Protein AF-A0A379WY42-F1 (afdb_monomer)

Secondary structure (DSSP, 8-state):
-EEEE-TTPPPPGGGGGG-SEEEE--GGGHHHHHHHHHHHHHHHHHHHS-HHHHHHHHHHHHTPPP-SSSTTGGGHHHHTSHHHHHHHHHH-HHHHHT---HHHHHHH--

pLDDT: mean 89.97, std 8.6, range [46.25, 98.44]

Solvent-accessible surface area (backbone atoms only — not comparable to full-atom values): 6628 Å² total; per-residue (Å²): 85,76,44,80,35,59,87,92,57,75,80,61,75,88,49,57,90,68,44,76,49,76,43,69,77,43,82,92,45,47,72,58,53,49,52,53,51,50,52,50,50,54,52,49,56,60,66,71,40,54,73,67,60,42,52,51,53,56,52,52,70,68,64,72,86,68,90,59,60,48,86,40,48,45,41,58,53,32,56,75,37,76,72,31,31,53,52,40,66,73,70,35,56,66,58,35,47,66,57,68,35,72,71,54,52,58,63,76,76,108

Structure (mmCIF, N/CA/C/O backbone):
data_AF-A0A379WY42-F1
#
_entry.id   AF-A0A379WY42-F1
#
loop_
_atom_site.group_PDB
_atom_site.id
_atom_site.type_symbol
_atom_site.label_atom_id
_atom_site.label_alt_id
_atom_site.label_comp_id
_atom_site.label_asym_id
_atom_site.label_entity_id
_atom_site.label_seq_id
_atom_site.pdbx_PDB_ins_code
_atom_site.Cartn_x
_atom_site.Cartn_y
_atom_site.Cartn_z
_atom_site.occupancy
_atom_site.B_iso_or_equiv
_atom_site.auth_seq_id
_atom_site.auth_comp_id
_atom_site.auth_asym_id
_atom_site.auth_atom_id
_atom_site.pdbx_PDB_model_num
ATOM 1 N N . MET A 1 1 ? -11.598 -8.600 16.905 1.00 89.31 1 MET A N 1
ATOM 2 C CA . MET A 1 1 ? -13.066 -8.718 16.722 1.00 89.31 1 MET A CA 1
ATOM 3 C C . MET A 1 1 ? -13.740 -7.665 17.581 1.00 89.31 1 MET A C 1
ATOM 5 O O . MET A 1 1 ? -13.428 -7.601 18.761 1.00 89.31 1 MET A O 1
ATOM 9 N N . PHE A 1 2 ? -14.618 -6.844 17.015 1.00 93.31 2 PHE A N 1
ATOM 10 C CA . PHE A 1 2 ? -15.418 -5.888 17.785 1.00 93.31 2 PHE A CA 1
ATOM 11 C C . PHE A 1 2 ? -16.841 -6.415 17.933 1.00 93.31 2 PHE A C 1
ATOM 13 O O . PHE A 1 2 ? -17.342 -7.077 17.026 1.00 93.31 2 PHE A O 1
ATOM 20 N N . VAL A 1 3 ? -17.470 -6.144 19.073 1.00 92.88 3 VAL A 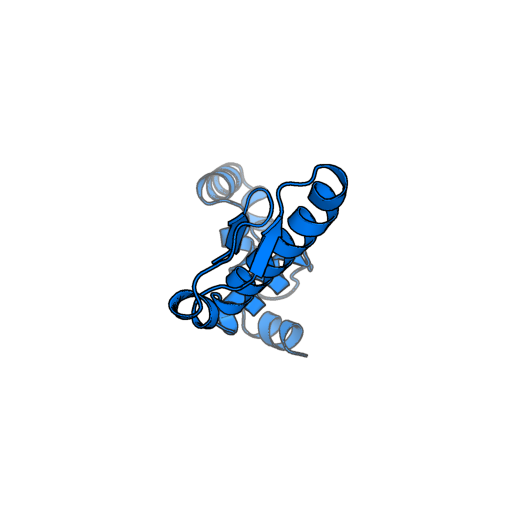N 1
ATOM 21 C CA . VAL A 1 3 ? -18.864 -6.521 19.336 1.00 92.88 3 VAL A CA 1
ATOM 22 C C . VAL A 1 3 ? -19.667 -5.256 19.572 1.00 92.88 3 VAL A C 1
ATOM 24 O O . VAL A 1 3 ? -19.265 -4.424 20.379 1.00 92.88 3 VAL A O 1
ATOM 27 N N . ALA A 1 4 ? -20.789 -5.117 18.872 1.00 91.25 4 ALA A N 1
ATOM 28 C CA . ALA A 1 4 ? -21.748 -4.056 19.136 1.00 91.25 4 ALA A CA 1
ATOM 29 C C . ALA A 1 4 ? -22.804 -4.547 20.133 1.00 91.25 4 ALA A C 1
ATOM 31 O O . ALA A 1 4 ? -23.300 -5.668 20.002 1.00 91.25 4 ALA A O 1
ATOM 32 N N . THR A 1 5 ? -23.146 -3.721 21.116 1.00 90.88 5 THR A N 1
ATOM 33 C CA . THR A 1 5 ? -24.200 -3.998 22.097 1.00 90.88 5 THR A CA 1
ATOM 34 C C . THR A 1 5 ? -25.270 -2.909 22.054 1.00 90.88 5 THR A C 1
ATOM 36 O O . THR A 1 5 ? -24.989 -1.744 21.766 1.00 90.88 5 THR A O 1
ATOM 39 N N . HIS A 1 6 ? -26.510 -3.299 22.344 1.00 86.19 6 HIS A N 1
ATOM 40 C CA . HIS A 1 6 ? -27.624 -2.388 22.605 1.00 86.19 6 HIS A CA 1
ATOM 41 C C . HIS A 1 6 ? -27.956 -2.427 24.104 1.00 86.19 6 HIS A C 1
ATOM 43 O O . HIS A 1 6 ? -27.845 -3.490 24.722 1.00 86.19 6 HIS A O 1
ATOM 49 N N . ASP A 1 7 ? -28.363 -1.286 24.670 1.00 78.12 7 ASP A N 1
ATOM 50 C CA . ASP A 1 7 ? -28.793 -1.136 26.071 1.00 78.12 7 ASP A CA 1
ATOM 51 C C . ASP A 1 7 ? -27.772 -1.686 27.099 1.00 78.12 7 ASP A C 1
ATOM 53 O O . ASP A 1 7 ? -26.564 -1.656 26.863 1.00 78.12 7 ASP A O 1
ATOM 57 N N . GLU A 1 8 ? -28.226 -2.217 28.243 1.00 73.19 8 GLU A N 1
ATOM 58 C CA . GLU A 1 8 ? -27.395 -2.899 29.259 1.00 73.19 8 GLU A CA 1
ATOM 59 C C . GLU A 1 8 ? -26.870 -4.285 28.807 1.00 73.19 8 GLU A C 1
ATOM 61 O O . GLU A 1 8 ? -26.586 -5.165 29.628 1.00 73.19 8 GLU A O 1
ATOM 66 N N . GLY A 1 9 ? -26.754 -4.513 27.495 1.00 77.69 9 GLY A N 1
ATOM 67 C CA . GLY A 1 9 ? -26.285 -5.763 26.912 1.00 77.69 9 GLY A CA 1
ATOM 68 C C . GLY A 1 9 ? -24.881 -6.124 27.398 1.00 77.69 9 GLY A C 1
ATOM 69 O O . GLY A 1 9 ? -23.906 -5.427 27.119 1.00 77.69 9 GLY A O 1
ATOM 70 N N . ARG A 1 10 ? -24.766 -7.244 28.119 1.00 83.88 10 ARG A N 1
ATOM 71 C CA . ARG A 1 10 ? -23.489 -7.749 28.639 1.00 83.88 10 ARG A CA 1
ATOM 72 C C . ARG A 1 10 ? -22.883 -8.760 27.678 1.00 83.88 10 ARG A C 1
ATOM 74 O O . ARG A 1 10 ? -23.547 -9.712 27.277 1.00 83.88 10 ARG A O 1
ATOM 81 N N . VAL A 1 11 ? -21.602 -8.588 27.365 1.00 89.38 11 VAL A N 1
ATOM 82 C CA . VAL A 1 11 ? -20.832 -9.605 26.643 1.00 89.38 11 VAL A CA 1
ATOM 83 C C . VAL A 1 11 ? -20.467 -10.729 27.621 1.00 89.38 11 VAL A C 1
ATOM 85 O O . VAL A 1 11 ? -19.873 -10.436 28.663 1.00 89.38 11 VAL A O 1
ATOM 88 N N . PRO A 1 12 ? -20.803 -11.997 27.323 1.00 91.06 12 PRO A N 1
ATOM 89 C CA . PRO A 1 12 ? -20.458 -13.107 28.203 1.00 91.06 12 PRO A CA 1
ATOM 90 C C . PRO A 1 12 ? -18.932 -13.242 28.412 1.00 91.06 12 PRO A C 1
ATOM 92 O O . PRO A 1 12 ? -18.169 -13.046 27.454 1.00 91.06 12 PRO A O 1
ATOM 95 N N . PRO A 1 13 ? -18.456 -13.558 29.638 1.00 91.62 13 PRO A N 1
ATOM 96 C CA . PRO A 1 13 ? -17.029 -13.572 29.975 1.00 91.62 13 PRO A CA 1
ATOM 97 C C . PRO A 1 13 ? -16.158 -14.457 29.075 1.00 91.62 13 PRO A C 1
ATOM 99 O O . PRO A 1 13 ? -14.994 -14.141 28.837 1.00 91.62 13 PRO A O 1
ATOM 102 N N . GLU A 1 14 ? -16.715 -15.541 28.541 1.00 93.50 14 GLU A N 1
ATOM 103 C CA . GLU A 1 14 ? -16.039 -16.484 27.652 1.00 93.50 14 GLU A CA 1
ATOM 104 C C . GLU A 1 14 ? -15.560 -15.858 26.332 1.00 93.50 14 GLU A C 1
ATOM 106 O O . GLU A 1 14 ? -14.613 -16.358 25.719 1.00 93.50 14 GLU A O 1
ATOM 111 N N . TYR A 1 15 ? -16.167 -14.747 25.900 1.00 90.50 15 TYR A N 1
ATOM 112 C CA . TYR A 1 15 ? -15.774 -14.039 24.680 1.00 90.50 15 TYR A CA 1
ATOM 113 C C . TYR A 1 15 ? -14.738 -12.942 24.930 1.00 90.50 15 TYR A C 1
ATOM 115 O O . TYR A 1 15 ? -14.043 -12.553 23.990 1.00 90.50 15 TYR A O 1
ATOM 123 N N . LEU A 1 16 ? -14.581 -12.470 26.174 1.00 90.31 16 LEU A N 1
ATOM 124 C CA . LEU A 1 16 ? -13.675 -11.365 26.513 1.00 90.31 16 LEU A CA 1
ATOM 125 C C . LEU A 1 16 ? -12.223 -11.581 26.041 1.00 90.31 16 LEU A C 1
ATOM 127 O O . LEU A 1 16 ? -11.644 -10.631 25.521 1.00 90.31 16 LEU A O 1
ATOM 131 N N . PRO A 1 17 ? -11.633 -12.795 26.102 1.00 93.94 17 PRO A N 1
ATOM 132 C CA . PRO A 1 17 ? -10.272 -13.021 25.606 1.00 93.94 17 PRO A CA 1
ATOM 133 C C . PRO A 1 17 ? -10.115 -12.911 24.080 1.00 93.94 17 PRO A C 1
ATOM 135 O O . PRO A 1 17 ? -8.994 -12.892 23.581 1.00 93.94 17 PRO A O 1
ATOM 138 N N . ARG A 1 18 ? -11.219 -12.913 23.320 1.00 92.06 18 ARG A N 1
ATOM 139 C CA . ARG A 1 18 ? -11.222 -12.976 21.845 1.00 92.06 18 ARG A CA 1
ATOM 140 C C . ARG A 1 18 ? -11.632 -11.663 21.184 1.00 92.06 18 ARG A C 1
ATOM 142 O O . ARG A 1 18 ? -11.497 -11.520 19.966 1.00 92.06 18 ARG A O 1
ATOM 149 N N . ILE A 1 19 ? -12.157 -10.720 21.958 1.00 93.62 19 ILE A N 1
ATOM 150 C CA . ILE A 1 19 ? -12.621 -9.434 21.448 1.00 93.62 19 ILE A CA 1
ATOM 151 C C . ILE A 1 19 ? -11.567 -8.355 21.674 1.00 93.62 19 ILE A C 1
ATOM 153 O O . ILE A 1 19 ? -10.835 -8.347 22.654 1.00 93.62 19 ILE A O 1
ATOM 157 N N . SER A 1 20 ? -11.501 -7.431 20.728 1.00 92.25 20 SER A N 1
ATOM 158 C CA . SER A 1 20 ? -10.599 -6.280 20.730 1.00 92.25 20 SER A CA 1
ATOM 159 C C . SER A 1 20 ? -11.272 -5.041 21.326 1.00 92.25 20 SER A C 1
ATOM 161 O O . SER A 1 20 ? -10.592 -4.089 21.689 1.00 92.25 20 SER A O 1
ATOM 163 N N . GLY A 1 21 ? -12.605 -5.044 21.418 1.00 92.06 21 GLY A N 1
ATOM 164 C CA . GLY A 1 21 ? -13.384 -3.956 21.993 1.00 92.06 21 GLY A CA 1
ATOM 165 C C . GLY A 1 21 ? -14.889 -4.196 21.889 1.00 92.06 21 GLY A C 1
ATOM 166 O O . GLY A 1 21 ? -15.346 -5.064 21.139 1.00 92.06 21 GLY A O 1
ATOM 167 N N . VAL A 1 22 ? -15.641 -3.401 22.647 1.00 92.38 22 VAL A N 1
ATOM 168 C CA . VAL A 1 22 ? -17.108 -3.383 22.660 1.00 92.38 22 VAL A CA 1
ATOM 169 C C . VAL A 1 22 ? -17.579 -1.978 22.299 1.00 92.38 22 VAL A C 1
ATOM 171 O O . VAL A 1 22 ? -17.063 -0.997 22.839 1.00 92.38 22 VAL A O 1
ATOM 174 N N . PHE A 1 23 ? -18.534 -1.883 21.379 1.00 92.62 23 PHE A N 1
ATOM 175 C CA . PHE A 1 23 ? -19.141 -0.632 20.940 1.00 92.62 23 PHE A CA 1
ATOM 176 C C . PHE A 1 23 ? -20.594 -0.588 21.395 1.00 92.62 23 PHE A C 1
ATOM 178 O O . PHE A 1 23 ? -21.382 -1.468 21.064 1.00 92.62 23 PHE A O 1
ATOM 185 N N . GLU A 1 24 ? -20.955 0.445 22.140 1.00 90.06 24 GLU A N 1
ATOM 186 C CA . GLU A 1 24 ? -22.342 0.678 22.530 1.00 90.06 24 GLU A CA 1
ATOM 187 C C . GLU A 1 24 ? -23.071 1.388 21.392 1.00 90.06 24 GLU A C 1
ATOM 189 O O . GLU A 1 24 ? -22.526 2.295 20.755 1.00 90.06 24 GLU A O 1
ATOM 194 N N . TYR A 1 25 ? -24.323 1.019 21.149 1.00 85.06 25 TYR A N 1
ATOM 195 C CA . TYR A 1 25 ? -25.153 1.724 20.184 1.00 85.06 25 TYR A CA 1
ATOM 196 C C . TYR A 1 25 ? -25.548 3.108 20.721 1.00 85.06 25 TYR A C 1
ATOM 198 O O . TYR A 1 25 ? -26.526 3.266 21.448 1.00 85.06 25 TYR A O 1
ATOM 206 N N . ASN A 1 26 ? -24.748 4.121 20.387 1.00 83.81 26 ASN A N 1
ATOM 207 C CA . ASN A 1 26 ? -24.961 5.504 20.795 1.00 83.81 26 ASN A CA 1
ATOM 208 C C . ASN A 1 26 ? -24.431 6.460 19.719 1.00 83.81 26 ASN A C 1
ATOM 210 O O . ASN A 1 26 ? -23.224 6.520 19.474 1.00 83.81 26 ASN A O 1
ATOM 214 N N . GLU A 1 27 ? -25.327 7.252 19.124 1.00 84.56 27 GLU A N 1
ATOM 215 C CA . GLU A 1 27 ? -24.992 8.190 18.044 1.00 84.56 27 GLU A CA 1
ATOM 216 C C . GLU A 1 27 ? -23.899 9.195 18.435 1.00 84.56 27 GLU A C 1
ATOM 218 O O . GLU A 1 27 ? -23.036 9.523 17.620 1.00 84.56 27 GLU A O 1
ATOM 223 N N . SER A 1 28 ? -23.854 9.626 19.701 1.00 88.88 28 SER A N 1
ATOM 224 C CA . SER A 1 28 ? -22.822 10.556 20.184 1.00 88.88 28 SER A CA 1
ATOM 225 C C . SER A 1 28 ? -21.411 9.951 20.178 1.00 88.88 28 SER A C 1
ATOM 227 O O . SER A 1 28 ? -20.417 10.680 20.153 1.00 88.88 28 SER A O 1
ATOM 229 N N . ARG A 1 29 ? -21.304 8.615 20.177 1.00 88.19 29 ARG A N 1
ATOM 230 C CA . ARG A 1 29 ? -20.035 7.875 20.232 1.00 88.19 29 ARG A CA 1
ATOM 231 C C . ARG A 1 29 ? -19.604 7.318 18.879 1.00 88.19 29 ARG A C 1
ATOM 233 O O . ARG A 1 29 ? -18.464 6.869 18.768 1.00 88.19 29 ARG A O 1
ATOM 240 N N . THR A 1 30 ? -20.439 7.403 17.842 1.00 90.62 30 THR A N 1
ATOM 241 C CA . THR A 1 30 ? -20.147 6.857 16.506 1.00 90.62 30 THR A CA 1
ATOM 242 C C . THR A 1 30 ? -18.804 7.343 15.957 1.00 90.62 30 THR A C 1
ATOM 244 O O . THR A 1 30 ? -17.988 6.535 15.522 1.00 90.62 30 THR A O 1
ATOM 247 N N . ALA A 1 31 ? -18.508 8.644 16.049 1.00 92.75 31 ALA A N 1
ATOM 248 C CA . ALA A 1 31 ? -17.230 9.185 15.574 1.00 92.75 31 ALA A CA 1
ATOM 249 C C . ALA A 1 31 ? -16.021 8.652 16.367 1.00 92.75 31 ALA A C 1
ATOM 251 O O . ALA A 1 31 ? -14.935 8.472 15.817 1.00 92.75 31 ALA A O 1
ATOM 252 N N . PHE A 1 32 ? -16.190 8.402 17.667 1.00 93.00 32 PHE A N 1
ATOM 253 C CA . PHE A 1 32 ? -15.141 7.837 18.512 1.00 93.00 32 PHE A CA 1
ATOM 254 C C . PHE A 1 32 ? -14.891 6.360 18.185 1.00 93.00 32 PHE A C 1
ATOM 256 O O . PHE A 1 32 ? -13.739 5.975 17.979 1.00 93.00 32 PHE A O 1
ATOM 263 N N . TYR A 1 33 ? -15.950 5.555 18.070 1.00 94.25 33 TYR A N 1
ATOM 264 C CA . TYR A 1 33 ? -15.836 4.142 17.702 1.00 94.25 33 TYR A CA 1
ATOM 265 C C . TYR A 1 33 ? -15.312 3.951 16.281 1.00 94.25 33 TYR A C 1
ATOM 267 O O . TYR A 1 33 ? -14.486 3.069 16.061 1.00 94.25 33 TYR A O 1
ATOM 275 N N . GLY A 1 34 ? -15.687 4.829 15.345 1.00 94.00 34 GLY A N 1
ATOM 276 C CA . GLY A 1 34 ? -15.109 4.855 14.002 1.00 94.00 34 GLY A CA 1
ATOM 277 C C . GLY A 1 34 ? -13.586 5.008 14.036 1.00 94.00 34 GLY A C 1
ATOM 278 O O . GLY A 1 34 ? -12.878 4.212 13.429 1.00 94.00 34 GLY A O 1
ATOM 279 N N . ARG A 1 35 ? -13.058 5.949 14.835 1.00 95.38 35 ARG A N 1
ATOM 280 C CA . ARG A 1 35 ? -11.600 6.101 15.011 1.00 95.38 35 ARG A CA 1
ATOM 281 C C . ARG A 1 35 ? -10.942 4.869 15.637 1.00 95.38 35 ARG A C 1
ATOM 283 O O . ARG A 1 35 ? -9.840 4.508 15.232 1.00 95.38 35 ARG A O 1
ATOM 290 N N . GLN A 1 36 ? -11.584 4.229 16.617 1.00 94.75 36 GLN A N 1
ATOM 291 C CA . GLN A 1 36 ? -11.055 3.000 17.225 1.00 94.75 36 GLN A CA 1
ATOM 292 C C . GLN A 1 36 ? -11.000 1.840 16.226 1.00 94.75 36 GLN A C 1
ATOM 294 O O . GLN A 1 36 ? -9.993 1.134 16.172 1.00 94.75 36 GLN A O 1
ATOM 299 N N . LEU A 1 37 ? -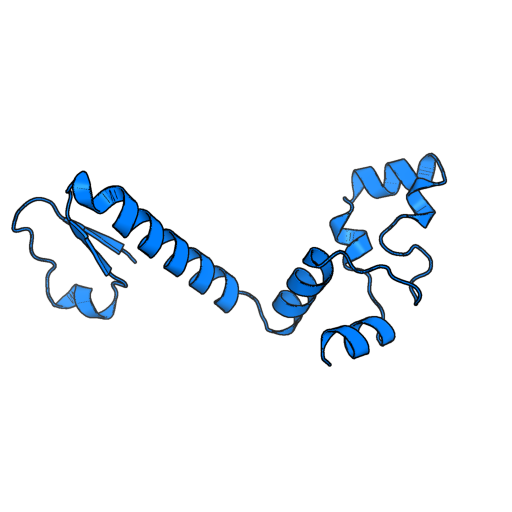12.059 1.663 15.433 1.00 94.81 37 LEU A N 1
ATOM 300 C CA . LEU A 1 37 ? -12.127 0.631 14.405 1.00 94.81 37 LEU A CA 1
ATOM 301 C C . LEU A 1 37 ? -11.055 0.854 13.336 1.00 94.81 37 LEU A C 1
ATOM 303 O O . LEU A 1 37 ? -10.312 -0.075 13.030 1.00 94.81 37 LEU A O 1
ATOM 307 N N . GLU A 1 38 ? -10.925 2.087 12.845 1.00 96.12 38 GLU A N 1
ATOM 308 C CA . GLU A 1 38 ? -9.923 2.459 11.842 1.00 96.12 38 GLU A CA 1
ATOM 309 C C . GLU A 1 38 ? -8.496 2.218 12.352 1.00 96.12 38 GLU A C 1
ATOM 311 O O . GLU A 1 38 ? -7.675 1.596 11.683 1.00 96.12 38 GLU A O 1
ATOM 316 N N . THR A 1 39 ? -8.214 2.622 13.595 1.00 95.31 39 THR A N 1
ATOM 317 C CA . THR A 1 39 ? -6.905 2.392 14.227 1.00 95.31 39 THR A CA 1
ATOM 318 C C . THR A 1 39 ? -6.590 0.899 14.324 1.00 95.31 39 THR A C 1
ATOM 320 O O . THR A 1 39 ? -5.473 0.475 14.030 1.00 95.31 39 THR A O 1
ATOM 323 N N . ALA A 1 40 ? -7.570 0.081 14.718 1.00 94.62 40 ALA A N 1
ATOM 324 C CA . ALA A 1 40 ? -7.386 -1.361 14.825 1.00 94.62 40 ALA A CA 1
ATOM 325 C C . ALA A 1 40 ? -7.219 -2.038 13.456 1.00 94.62 40 ALA A C 1
ATOM 327 O O . ALA A 1 40 ? -6.402 -2.952 13.339 1.00 94.62 40 ALA A O 1
ATOM 328 N N . ALA A 1 41 ? -7.944 -1.583 12.431 1.00 94.69 41 ALA A N 1
ATOM 329 C CA . ALA A 1 41 ? -7.793 -2.058 11.058 1.00 94.69 41 ALA A CA 1
ATOM 330 C C . ALA A 1 41 ? -6.396 -1.725 10.511 1.00 94.69 41 ALA A C 1
ATOM 332 O O . ALA A 1 41 ? -5.670 -2.627 10.097 1.00 94.69 41 ALA A O 1
ATOM 333 N N . SER A 1 42 ? -5.961 -0.468 10.638 1.00 92.19 42 SER A N 1
ATOM 334 C CA . SER A 1 42 ? -4.616 -0.028 10.247 1.00 92.19 42 SER A CA 1
ATOM 335 C C . SER A 1 42 ? -3.519 -0.813 10.976 1.00 92.19 42 SER A C 1
ATOM 337 O O . SER A 1 42 ? -2.510 -1.199 10.381 1.00 92.19 42 SER A O 1
ATOM 339 N N . HIS A 1 43 ? -3.693 -1.075 12.273 1.00 91.50 43 HIS A N 1
ATOM 340 C CA . HIS A 1 43 ? -2.746 -1.874 13.050 1.00 91.50 43 HIS A CA 1
ATOM 341 C C . HIS A 1 43 ? -2.697 -3.335 12.576 1.00 91.50 43 HIS A C 1
ATOM 343 O O . HIS A 1 43 ? -1.622 -3.914 12.444 1.00 91.50 43 HIS A O 1
ATOM 349 N N . TYR A 1 44 ? -3.849 -3.934 12.273 1.00 91.88 44 TYR A N 1
ATOM 350 C CA . TYR A 1 44 ? -3.907 -5.284 11.718 1.00 91.88 44 TYR A CA 1
ATOM 351 C C . TYR A 1 44 ? -3.195 -5.371 10.361 1.00 91.88 44 TYR A C 1
ATOM 353 O O . TYR A 1 44 ? -2.353 -6.246 10.163 1.00 91.88 44 TYR A O 1
ATOM 361 N N . GLU A 1 45 ? -3.467 -4.435 9.451 1.00 90.56 45 GLU A N 1
ATOM 362 C CA . GLU A 1 45 ? -2.823 -4.400 8.136 1.00 90.56 45 GLU A CA 1
ATOM 363 C C . GLU A 1 45 ? -1.303 -4.237 8.233 1.00 90.56 45 GLU A C 1
ATOM 365 O O . GLU A 1 45 ? -0.555 -4.922 7.533 1.00 90.56 45 GLU A O 1
ATOM 370 N N . THR A 1 46 ? -0.827 -3.359 9.118 1.00 85.25 46 THR A N 1
ATOM 371 C CA . THR A 1 46 ? 0.614 -3.123 9.311 1.00 85.25 46 THR A CA 1
ATOM 372 C C . THR A 1 46 ? 1.335 -4.304 9.959 1.00 85.25 46 THR A C 1
ATOM 374 O O . THR A 1 46 ? 2.515 -4.518 9.669 1.00 85.25 46 THR A O 1
ATOM 377 N N . GLN A 1 47 ? 0.651 -5.089 10.797 1.00 87.50 47 GLN A N 1
ATOM 378 C CA . GLN A 1 47 ? 1.192 -6.320 11.379 1.00 87.50 47 GLN A CA 1
ATOM 379 C C . GLN A 1 47 ? 1.162 -7.511 10.419 1.00 87.50 47 GLN A C 1
ATOM 381 O O . GLN A 1 47 ? 2.038 -8.371 10.495 1.00 87.50 47 GLN A O 1
ATOM 386 N N . LEU A 1 48 ? 0.179 -7.572 9.518 1.00 92.38 48 LEU A N 1
ATOM 387 C CA . LEU A 1 48 ? 0.064 -8.653 8.540 1.00 92.38 48 LEU A CA 1
ATOM 388 C C . LEU A 1 48 ? 1.212 -8.627 7.522 1.00 92.38 48 LEU A C 1
ATOM 390 O O . LEU A 1 48 ? 1.616 -9.670 7.009 1.00 92.38 48 LEU A O 1
ATOM 394 N N . ARG A 1 49 ? 1.746 -7.437 7.223 1.00 90.38 49 ARG A N 1
ATOM 395 C CA . ARG A 1 49 ? 2.837 -7.267 6.260 1.00 90.38 49 ARG A CA 1
ATOM 396 C C . ARG A 1 49 ? 4.163 -7.753 6.854 1.00 90.38 49 ARG A C 1
ATOM 398 O O . ARG A 1 49 ? 4.614 -7.200 7.861 1.00 90.38 49 ARG A O 1
ATOM 405 N N . PRO A 1 50 ? 4.852 -8.711 6.206 1.00 92.25 50 PRO A N 1
ATOM 406 C CA . PRO A 1 50 ? 6.212 -9.069 6.586 1.00 92.25 50 PRO A CA 1
ATOM 407 C C . PRO A 1 50 ? 7.144 -7.846 6.527 1.00 92.25 50 PRO A C 1
ATOM 409 O O . PRO A 1 50 ? 6.917 -6.961 5.693 1.00 92.25 50 PRO A O 1
ATOM 412 N N . PRO A 1 51 ? 8.221 -7.798 7.337 1.00 90.44 51 PRO A N 1
ATOM 413 C CA . PRO A 1 51 ? 9.074 -6.614 7.462 1.00 90.44 51 PRO A CA 1
ATOM 414 C C . PRO A 1 51 ? 9.557 -6.028 6.128 1.00 90.44 51 PRO A C 1
ATOM 416 O O . PRO A 1 51 ? 9.476 -4.819 5.929 1.00 90.44 51 PRO A O 1
ATOM 419 N N . PHE A 1 52 ? 9.991 -6.881 5.193 1.00 90.94 52 PHE A N 1
ATOM 420 C CA . PHE A 1 52 ? 10.454 -6.448 3.872 1.00 90.94 52 PHE A CA 1
ATOM 421 C C . PHE A 1 52 ? 9.338 -5.814 3.035 1.00 90.94 52 PHE A C 1
ATOM 423 O O . PHE A 1 52 ? 9.518 -4.741 2.470 1.00 90.94 52 PHE A O 1
ATOM 430 N N . PHE A 1 53 ? 8.165 -6.451 2.981 1.00 92.06 53 PHE A N 1
ATOM 431 C CA . PHE A 1 53 ? 7.051 -5.941 2.186 1.00 92.06 53 PHE A CA 1
ATOM 432 C C . PHE A 1 53 ? 6.504 -4.628 2.754 1.00 92.06 53 PHE A C 1
ATOM 434 O O . PHE A 1 53 ? 6.147 -3.734 1.993 1.00 92.06 53 PHE A O 1
ATOM 441 N N . ARG A 1 54 ? 6.493 -4.476 4.086 1.00 90.44 54 ARG A N 1
ATOM 442 C CA . ARG A 1 54 ? 6.156 -3.198 4.721 1.00 90.44 54 ARG A CA 1
ATOM 443 C C . ARG A 1 54 ? 7.114 -2.093 4.275 1.00 90.44 54 ARG A C 1
ATOM 445 O O . ARG A 1 54 ? 6.654 -1.093 3.740 1.00 90.44 54 ARG A O 1
ATOM 452 N N . ALA A 1 55 ? 8.422 -2.321 4.403 1.00 90.31 55 ALA A N 1
ATOM 453 C CA . ALA A 1 55 ? 9.438 -1.355 3.985 1.00 90.31 55 ALA A CA 1
ATOM 454 C C . ALA A 1 55 ? 9.348 -1.010 2.487 1.00 90.31 55 ALA A C 1
ATOM 456 O O . ALA A 1 55 ? 9.481 0.155 2.125 1.00 90.31 55 ALA A O 1
ATOM 457 N N . LEU A 1 56 ? 9.067 -1.997 1.625 1.00 92.12 56 LEU A N 1
ATOM 458 C CA . LEU A 1 56 ? 8.853 -1.773 0.193 1.00 92.12 56 LEU A CA 1
ATOM 459 C C . LEU A 1 56 ? 7.690 -0.812 -0.063 1.00 92.12 56 LEU A C 1
ATOM 461 O O . LEU A 1 56 ? 7.845 0.162 -0.795 1.00 92.12 56 LEU A O 1
ATOM 465 N N . VAL A 1 57 ? 6.524 -1.087 0.529 1.00 91.94 57 VAL A N 1
ATOM 466 C CA . VAL A 1 57 ? 5.332 -0.255 0.320 1.00 91.94 57 VAL A CA 1
ATOM 467 C C . VAL A 1 57 ? 5.545 1.147 0.881 1.00 91.94 57 VAL A C 1
ATOM 469 O O . VAL A 1 57 ? 5.212 2.123 0.211 1.00 91.94 57 VAL A O 1
ATOM 472 N N . ASP A 1 58 ? 6.141 1.256 2.068 1.00 90.62 58 ASP A N 1
ATOM 473 C CA . ASP A 1 58 ? 6.443 2.546 2.686 1.00 90.62 58 ASP A CA 1
ATOM 474 C C . ASP A 1 58 ? 7.398 3.366 1.806 1.00 90.62 58 ASP A C 1
ATOM 476 O O . ASP A 1 58 ? 7.152 4.548 1.575 1.00 90.62 58 ASP A O 1
ATOM 480 N N . TYR A 1 59 ? 8.441 2.741 1.248 1.00 91.19 59 TYR A N 1
ATOM 481 C CA . TYR A 1 59 ? 9.374 3.406 0.338 1.00 91.19 59 TYR A CA 1
ATOM 482 C C . TYR A 1 59 ? 8.697 3.863 -0.961 1.00 91.19 59 TYR A C 1
ATOM 484 O O . TYR A 1 59 ? 8.863 5.010 -1.380 1.00 91.19 59 TYR A O 1
ATOM 492 N N . VA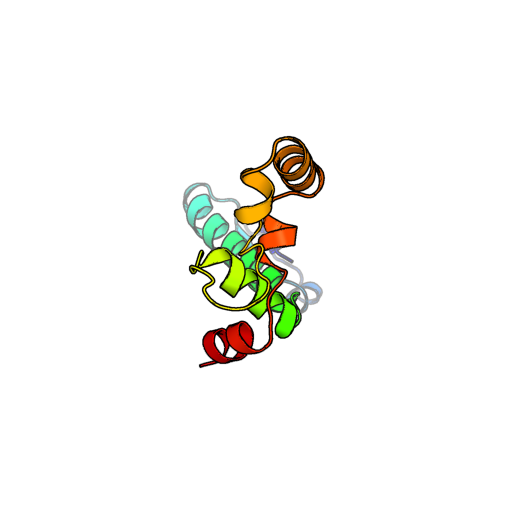L A 1 60 ? 7.893 2.998 -1.589 1.00 92.62 60 VAL A N 1
ATOM 493 C CA . VAL A 1 60 ? 7.157 3.338 -2.819 1.00 92.62 60 VAL A CA 1
ATOM 494 C C . VAL A 1 60 ? 6.211 4.523 -2.587 1.00 92.62 60 VAL A C 1
ATOM 496 O O . VAL A 1 60 ? 6.146 5.419 -3.433 1.00 92.62 60 VAL A O 1
ATOM 499 N N . ASN A 1 61 ? 5.535 4.565 -1.433 1.00 91.88 61 ASN A N 1
ATOM 500 C CA . ASN A 1 61 ? 4.602 5.630 -1.055 1.00 91.88 61 ASN A CA 1
ATOM 501 C C . ASN A 1 61 ? 5.280 6.979 -0.768 1.00 91.88 61 ASN A C 1
ATOM 503 O O . ASN A 1 61 ? 4.642 8.016 -0.934 1.00 91.88 61 ASN A O 1
ATOM 507 N N . GLN A 1 62 ? 6.555 6.994 -0.364 1.00 91.00 62 GLN A N 1
ATOM 508 C CA . GLN A 1 62 ? 7.303 8.242 -0.152 1.00 91.00 62 GLN A CA 1
ATOM 509 C C . GLN A 1 62 ? 7.556 9.010 -1.452 1.00 91.00 62 GLN A C 1
ATOM 511 O O . GLN A 1 62 ? 7.791 10.215 -1.418 1.00 91.00 62 GLN A O 1
ATOM 516 N N . GLY A 1 63 ? 7.502 8.340 -2.605 1.00 85.50 63 GLY A N 1
ATOM 517 C CA . GLY A 1 63 ? 7.587 9.030 -3.886 1.00 85.50 63 GLY A CA 1
ATOM 518 C C . GLY A 1 63 ? 8.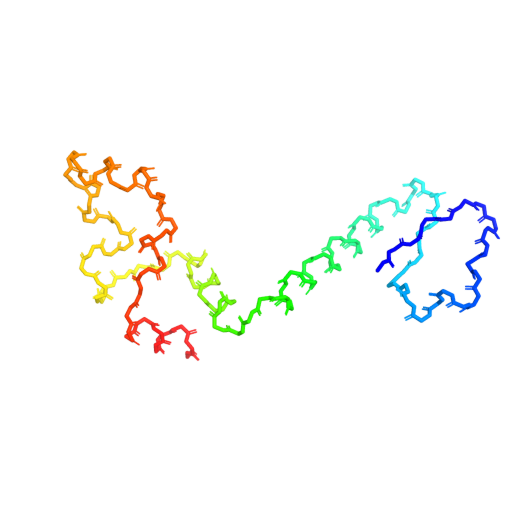994 9.496 -4.279 1.00 85.50 63 GLY A C 1
ATOM 519 O O . GLY A 1 63 ? 9.113 10.349 -5.153 1.00 85.50 63 GLY A O 1
ATOM 520 N N . ASN A 1 64 ? 10.044 8.961 -3.648 1.00 83.62 64 ASN A N 1
ATOM 521 C CA . ASN A 1 64 ? 11.427 9.401 -3.847 1.00 83.62 64 ASN A CA 1
ATOM 522 C C . ASN A 1 64 ? 11.883 9.293 -5.315 1.00 83.62 64 ASN A C 1
ATOM 524 O O . ASN A 1 64 ? 11.533 8.348 -6.024 1.00 83.62 64 ASN A O 1
ATOM 528 N N . SER A 1 65 ? 12.715 10.241 -5.754 1.00 79.81 65 SER A N 1
ATOM 529 C CA . SER A 1 65 ? 13.358 10.189 -7.071 1.00 79.81 65 SER A CA 1
ATOM 530 C C . SER A 1 65 ? 14.477 9.147 -7.091 1.00 79.81 65 SER A C 1
ATOM 532 O O . SER A 1 65 ? 15.398 9.210 -6.275 1.00 79.81 65 SER A O 1
ATOM 534 N N . ALA A 1 66 ? 14.434 8.231 -8.059 1.00 82.06 66 ALA A N 1
ATOM 535 C CA . ALA A 1 66 ? 15.485 7.241 -8.279 1.00 82.06 66 ALA A CA 1
ATOM 536 C C . ALA A 1 66 ? 16.559 7.793 -9.232 1.00 82.06 66 ALA A C 1
ATOM 538 O O . ALA A 1 66 ? 16.269 8.129 -10.380 1.00 82.06 66 ALA A O 1
ATOM 539 N N . PHE A 1 67 ? 17.803 7.872 -8.757 1.00 85.75 67 PHE A N 1
ATOM 540 C CA . PHE A 1 67 ? 18.991 8.208 -9.565 1.00 85.75 67 PHE A CA 1
ATOM 541 C C . PHE A 1 67 ? 20.000 7.052 -9.627 1.00 85.75 67 PHE A C 1
ATOM 543 O O . PHE A 1 67 ? 21.139 7.218 -10.061 1.00 85.75 67 PHE A O 1
ATOM 550 N N . ASP A 1 68 ? 19.579 5.879 -9.179 1.00 86.56 68 ASP A N 1
ATOM 551 C CA . ASP A 1 68 ? 20.288 4.615 -9.226 1.00 86.56 68 ASP A CA 1
ATOM 552 C C . ASP A 1 68 ? 19.677 3.682 -10.287 1.00 86.56 68 ASP A C 1
ATOM 554 O O . ASP A 1 68 ? 18.869 4.084 -11.129 1.00 86.56 68 ASP A O 1
ATOM 558 N N . CYS A 1 69 ? 20.122 2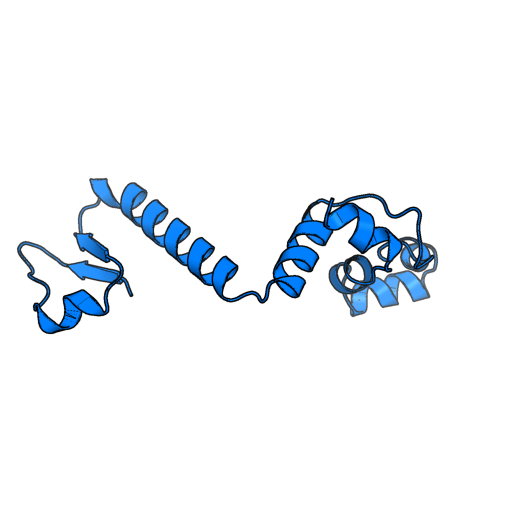.426 -10.291 1.00 89.00 69 CYS A N 1
ATOM 559 C CA . CYS A 1 69 ? 19.469 1.372 -11.057 1.00 89.00 69 CYS A CA 1
ATOM 560 C C . CYS A 1 69 ? 18.146 0.965 -10.381 1.00 89.00 69 CYS A C 1
ATOM 562 O O . CYS A 1 69 ? 18.063 1.012 -9.154 1.00 89.00 69 CYS A O 1
ATOM 564 N N . PRO A 1 70 ? 17.158 0.451 -11.133 1.00 93.06 70 PRO A N 1
ATOM 565 C CA . PRO A 1 70 ? 17.150 0.214 -12.579 1.00 93.06 70 PRO A CA 1
ATOM 566 C C . PRO A 1 70 ? 16.915 1.484 -13.417 1.00 93.06 70 PRO A C 1
ATOM 568 O O . PRO A 1 70 ? 16.201 2.404 -13.029 1.00 93.06 70 PRO A O 1
ATOM 571 N N . GLY A 1 71 ? 17.490 1.514 -14.625 1.00 92.31 71 GLY A N 1
ATOM 572 C CA . GLY A 1 71 ? 17.502 2.701 -15.495 1.00 92.31 71 GLY A CA 1
ATOM 573 C C . GLY A 1 71 ? 16.135 3.158 -16.015 1.00 92.31 71 GLY A C 1
ATOM 574 O O . GLY A 1 71 ? 16.044 4.246 -16.578 1.00 92.31 71 GLY A O 1
ATOM 575 N N . HIS A 1 72 ? 15.069 2.369 -15.820 1.00 94.56 72 HIS A N 1
ATOM 576 C CA . HIS A 1 72 ? 13.715 2.825 -16.129 1.00 94.56 72 HIS A CA 1
ATOM 577 C C . HIS A 1 72 ? 13.103 3.723 -15.048 1.00 94.56 72 HIS A C 1
ATOM 579 O O . HIS A 1 72 ? 12.058 4.315 -15.312 1.00 94.56 72 HIS A O 1
ATOM 585 N N . GLN A 1 73 ? 13.736 3.819 -13.870 1.00 93.06 73 GLN A N 1
ATOM 586 C CA . GLN A 1 73 ? 13.465 4.802 -12.815 1.00 93.06 73 GLN A CA 1
ATOM 587 C C . GLN A 1 73 ? 11.971 4.944 -12.495 1.00 93.06 73 GLN A C 1
ATOM 589 O O . GLN A 1 73 ? 11.348 5.961 -12.784 1.00 93.06 73 GLN A O 1
ATOM 594 N N . GLY A 1 74 ? 11.357 3.880 -11.970 1.00 93.44 74 GLY A N 1
ATOM 595 C CA . GLY A 1 74 ? 9.923 3.883 -11.651 1.00 93.44 74 GLY A CA 1
ATOM 596 C C . GLY A 1 74 ? 8.991 3.772 -12.864 1.00 93.44 74 GLY A C 1
ATOM 597 O O . GLY A 1 74 ? 7.779 3.861 -12.709 1.00 93.44 74 GLY A O 1
ATOM 598 N N . GLY A 1 75 ? 9.536 3.550 -14.064 1.00 95.19 75 GLY A N 1
ATOM 599 C CA . GLY A 1 75 ? 8.772 3.396 -15.307 1.00 95.19 75 GLY A CA 1
ATOM 600 C C . GLY A 1 75 ? 8.781 4.646 -16.190 1.00 95.19 75 GLY A C 1
ATOM 601 O O . GLY A 1 75 ? 8.313 4.595 -17.327 1.00 95.19 75 GLY A O 1
ATOM 602 N N . GLU A 1 76 ? 9.385 5.741 -15.722 1.00 95.31 76 GLU A N 1
ATOM 603 C CA . GLU A 1 76 ? 9.485 7.010 -16.449 1.00 95.31 76 GLU A CA 1
ATOM 604 C C . GLU A 1 76 ? 10.198 6.883 -17.795 1.00 95.31 76 GLU A C 1
ATOM 606 O O . GLU A 1 76 ? 9.818 7.532 -18.769 1.00 95.31 76 GLU A O 1
ATOM 611 N N . PHE A 1 77 ? 11.204 6.012 -17.898 1.00 96.31 77 PHE A N 1
ATOM 612 C CA . PHE A 1 77 ? 11.832 5.736 -19.191 1.00 96.31 77 PHE A CA 1
ATOM 613 C C . PHE A 1 77 ? 10.843 5.112 -20.182 1.00 96.31 77 PHE A C 1
ATOM 615 O O . PHE A 1 77 ? 10.777 5.537 -21.335 1.00 96.31 77 PHE A O 1
ATOM 622 N N . PHE A 1 78 ? 10.053 4.128 -19.738 1.00 97.75 78 PHE A N 1
ATOM 623 C CA . PHE A 1 78 ? 9.096 3.434 -20.599 1.00 97.75 78 PHE A CA 1
ATOM 624 C C . PHE A 1 78 ? 8.002 4.381 -21.096 1.00 97.75 78 PHE A C 1
ATOM 626 O O . PHE A 1 78 ? 7.661 4.337 -22.278 1.00 97.75 78 PHE A O 1
ATOM 633 N N . ARG A 1 79 ? 7.519 5.301 -20.250 1.00 97.06 79 ARG A N 1
ATOM 634 C CA . ARG A 1 79 ? 6.496 6.294 -20.626 1.00 97.06 79 ARG A CA 1
ATOM 635 C C . ARG A 1 79 ? 6.917 7.222 -21.776 1.00 97.06 79 ARG A C 1
ATOM 637 O O . ARG A 1 79 ? 6.057 7.806 -22.427 1.00 97.06 79 ARG A O 1
ATOM 644 N N . ARG A 1 80 ? 8.216 7.331 -22.085 1.00 97.50 80 ARG A N 1
ATOM 645 C CA . ARG A 1 80 ? 8.728 8.162 -23.195 1.00 97.50 80 ARG A CA 1
ATOM 646 C C . ARG A 1 80 ? 8.528 7.547 -24.581 1.00 97.50 80 ARG A C 1
ATOM 648 O O . ARG A 1 80 ? 8.681 8.254 -25.573 1.00 97.50 80 ARG A O 1
ATOM 655 N N . HIS A 1 81 ? 8.209 6.256 -24.674 1.00 98.12 81 HIS A N 1
ATOM 656 C CA . HIS A 1 81 ? 7.960 5.573 -25.943 1.00 98.12 81 HIS A CA 1
ATOM 657 C C . HIS A 1 81 ? 6.511 5.068 -25.994 1.00 98.12 81 HIS A C 1
ATOM 659 O O . HIS A 1 81 ? 6.078 4.463 -25.018 1.00 98.12 81 HIS A O 1
ATOM 665 N N . PRO A 1 82 ? 5.759 5.205 -27.106 1.00 98.25 82 PRO A N 1
ATOM 666 C CA . PRO A 1 82 ? 4.348 4.801 -27.161 1.00 98.25 82 PRO A CA 1
ATOM 667 C C . PRO A 1 82 ? 4.090 3.356 -26.711 1.00 98.25 82 PRO A C 1
ATOM 669 O O . PRO A 1 82 ? 3.219 3.108 -25.882 1.00 98.25 82 PRO A O 1
ATOM 672 N N . ALA A 1 83 ? 4.909 2.410 -27.181 1.00 98.44 83 ALA A N 1
ATOM 673 C CA . ALA A 1 83 ? 4.814 1.013 -26.747 1.00 98.44 83 ALA A CA 1
ATOM 674 C C . ALA A 1 83 ? 5.182 0.822 -25.262 1.00 98.44 83 ALA A C 1
ATOM 676 O O . ALA A 1 83 ? 4.613 -0.027 -24.584 1.00 98.44 83 ALA A O 1
ATOM 677 N N . GLY A 1 84 ? 6.117 1.622 -24.741 1.00 98.12 84 GLY A N 1
ATOM 678 C CA . GLY A 1 84 ? 6.498 1.576 -23.332 1.00 98.12 84 GLY A CA 1
ATOM 679 C C . GLY A 1 84 ? 5.436 2.199 -22.424 1.00 98.12 84 GLY A C 1
ATOM 680 O O . GLY A 1 84 ? 5.194 1.691 -21.335 1.00 98.12 84 GLY A O 1
ATOM 681 N N . ASN A 1 85 ? 4.728 3.235 -22.880 1.00 98.12 85 ASN A N 1
ATOM 682 C CA . ASN A 1 85 ? 3.607 3.791 -22.134 1.00 98.12 85 ASN A CA 1
ATOM 683 C C . ASN A 1 85 ? 2.461 2.775 -22.019 1.00 98.12 85 ASN A C 1
ATOM 685 O O . ASN A 1 85 ? 1.959 2.564 -20.921 1.00 98.12 85 ASN A O 1
ATOM 689 N N . GLN A 1 86 ? 2.130 2.064 -23.105 1.00 98.38 86 GLN A N 1
ATOM 690 C CA . GLN A 1 86 ? 1.164 0.956 -23.054 1.00 98.38 86 GLN A CA 1
ATOM 691 C C . GLN A 1 86 ? 1.606 -0.162 -22.100 1.00 98.38 86 GLN A C 1
ATOM 693 O O . GLN A 1 86 ? 0.785 -0.735 -21.389 1.00 98.38 86 GLN A O 1
ATOM 698 N N . PHE A 1 87 ? 2.906 -0.458 -22.048 1.00 98.31 87 PHE A N 1
ATOM 699 C CA . PHE A 1 87 ? 3.465 -1.430 -21.109 1.00 98.31 87 PHE A CA 1
ATOM 700 C C . PHE A 1 87 ? 3.291 -0.990 -19.646 1.00 98.31 87 PHE A C 1
ATOM 702 O O . PHE A 1 87 ? 2.879 -1.798 -18.812 1.00 98.31 87 PHE A O 1
ATOM 709 N N . VAL A 1 88 ? 3.527 0.290 -19.336 1.00 98.06 88 VAL A N 1
ATOM 710 C CA . VAL A 1 88 ? 3.302 0.831 -17.986 1.00 98.06 88 VAL A CA 1
ATOM 711 C C . VAL A 1 88 ? 1.817 0.863 -17.629 1.00 98.06 88 VAL A C 1
ATOM 713 O O . VAL A 1 88 ? 1.456 0.512 -16.510 1.00 98.06 88 VAL A O 1
ATOM 716 N N . GLU A 1 89 ? 0.947 1.237 -18.566 1.00 97.75 89 GLU A N 1
ATOM 717 C CA . GLU A 1 89 ? -0.507 1.226 -18.366 1.00 97.75 89 GLU A CA 1
ATOM 718 C C . GLU A 1 89 ? -1.048 -0.185 -18.117 1.00 97.75 89 GLU A C 1
ATOM 720 O O . GLU A 1 89 ? -1.910 -0.364 -17.261 1.00 97.75 89 GLU A O 1
ATOM 725 N N . TYR A 1 90 ? -0.519 -1.188 -18.821 1.00 98.12 90 TYR A N 1
ATOM 726 C CA . TYR A 1 90 ? -0.952 -2.575 -18.672 1.00 98.12 90 TYR A CA 1
ATOM 727 C C . TYR A 1 90 ? -0.592 -3.163 -17.300 1.00 98.12 90 TYR A C 1
ATOM 729 O O . TYR A 1 90 ? -1.435 -3.787 -16.658 1.00 98.12 90 TYR A O 1
ATOM 737 N N . PHE A 1 91 ? 0.650 -2.978 -16.841 1.00 98.19 91 PHE A N 1
ATOM 738 C CA . PHE A 1 91 ? 1.113 -3.551 -15.569 1.00 98.19 91 PHE A CA 1
ATOM 739 C C . PHE A 1 91 ? 0.837 -2.666 -14.346 1.00 98.19 91 PHE A C 1
ATOM 741 O O . PHE A 1 91 ? 0.812 -3.162 -13.220 1.00 98.19 91 PHE A O 1
ATOM 748 N N . GLY A 1 92 ? 0.622 -1.369 -14.558 1.00 96.94 92 GLY A N 1
ATOM 749 C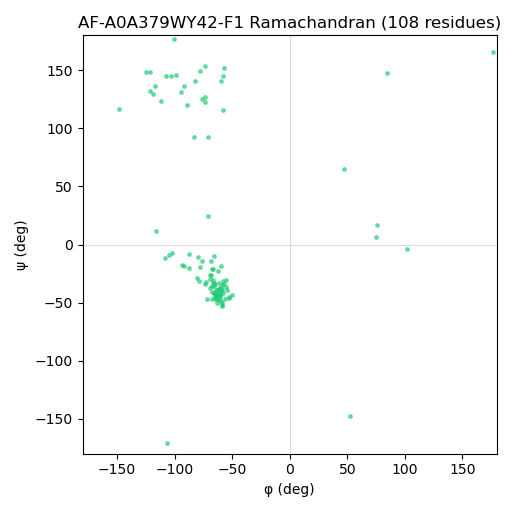 CA . GLY A 1 92 ? 0.451 -0.381 -13.504 1.00 96.94 92 GLY A CA 1
ATOM 750 C C . GLY A 1 92 ? 1.777 0.165 -12.971 1.00 96.94 92 GLY A C 1
ATOM 751 O O . GLY A 1 92 ? 2.797 -0.520 -12.888 1.00 96.94 92 GLY A O 1
ATOM 752 N N . GLU A 1 93 ? 1.751 1.433 -12.563 1.00 94.62 93 GLU A N 1
ATOM 753 C CA . GLU A 1 93 ? 2.937 2.165 -12.108 1.00 94.62 93 GLU A CA 1
ATOM 754 C C . GLU A 1 93 ? 3.593 1.531 -10.872 1.00 94.62 93 GLU A C 1
ATOM 756 O O . GLU A 1 93 ? 4.819 1.475 -10.780 1.00 94.62 93 GLU A O 1
ATOM 761 N N . THR A 1 94 ? 2.794 0.996 -9.942 1.00 95.75 94 THR A N 1
ATOM 762 C CA . THR A 1 94 ? 3.292 0.388 -8.699 1.00 95.75 94 THR A CA 1
ATOM 763 C C . THR A 1 94 ? 4.310 -0.718 -8.956 1.00 95.75 94 THR A C 1
ATOM 765 O O . THR A 1 94 ? 5.289 -0.796 -8.216 1.00 95.75 94 THR A O 1
ATOM 768 N N . LEU A 1 95 ? 4.135 -1.523 -10.014 1.00 96.56 95 LEU A N 1
ATOM 769 C CA . LEU A 1 95 ? 5.087 -2.579 -10.357 1.00 96.56 95 LEU A CA 1
ATOM 770 C C . LEU A 1 95 ? 6.481 -1.989 -10.608 1.00 96.56 95 LEU A C 1
ATOM 772 O O . LEU A 1 95 ? 7.453 -2.412 -9.988 1.00 96.56 95 LEU A O 1
ATOM 776 N N . PHE A 1 96 ? 6.568 -0.960 -11.449 1.00 95.62 96 PHE A N 1
ATOM 777 C CA . PHE A 1 96 ? 7.837 -0.333 -11.820 1.00 95.62 96 PHE A CA 1
ATOM 778 C C . PHE A 1 96 ? 8.444 0.502 -10.699 1.00 95.62 96 PHE A C 1
ATOM 780 O O . PHE A 1 96 ? 9.665 0.562 -10.587 1.00 95.62 96 PHE A O 1
ATOM 787 N N . ARG A 1 97 ? 7.619 1.131 -9.854 1.00 94.19 97 ARG A N 1
ATOM 788 C CA . ARG A 1 97 ? 8.101 1.832 -8.652 1.00 94.19 97 ARG A CA 1
ATOM 789 C C . ARG A 1 97 ? 8.659 0.878 -7.601 1.00 94.19 97 ARG A C 1
ATOM 791 O O . ARG A 1 97 ? 9.479 1.295 -6.793 1.00 94.19 97 ARG A O 1
ATOM 798 N N . SER A 1 98 ? 8.202 -0.373 -7.598 1.00 94.75 98 SER A N 1
ATOM 799 C CA . SER A 1 98 ? 8.681 -1.412 -6.683 1.00 94.75 98 SER A CA 1
ATOM 800 C C . SER A 1 98 ? 9.912 -2.177 -7.187 1.00 94.75 98 SER A C 1
ATOM 802 O O . SER A 1 98 ? 10.494 -2.942 -6.419 1.00 94.75 98 SER A O 1
ATOM 804 N N . ASP A 1 99 ? 10.331 -1.964 -8.439 1.00 94.88 99 ASP A N 1
ATOM 805 C CA . ASP A 1 99 ? 11.560 -2.539 -8.995 1.00 94.88 99 ASP A CA 1
ATOM 806 C C . ASP A 1 99 ? 12.769 -1.675 -8.604 1.00 94.88 99 ASP A C 1
ATOM 808 O O . ASP A 1 99 ? 13.080 -0.666 -9.240 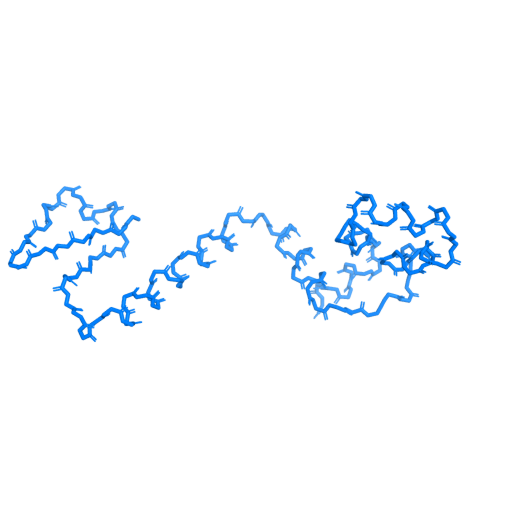1.00 94.88 99 ASP A O 1
ATOM 812 N N . LEU A 1 100 ? 13.398 -2.042 -7.487 1.00 92.06 100 LEU A N 1
ATOM 813 C CA . LEU A 1 100 ? 14.439 -1.272 -6.805 1.00 92.06 100 LEU A CA 1
ATOM 814 C C . LEU A 1 100 ? 15.707 -2.108 -6.631 1.00 92.06 100 LEU A C 1
ATOM 816 O O . LEU A 1 100 ? 15.647 -3.321 -6.416 1.00 92.06 100 LEU A O 1
ATOM 820 N N . CYS A 1 101 ? 16.873 -1.458 -6.646 1.00 89.75 101 CYS A N 1
ATOM 821 C CA . CYS A 1 101 ? 18.154 -2.139 -6.464 1.00 89.75 101 CYS A CA 1
ATOM 822 C C . CYS A 1 101 ? 18.717 -1.989 -5.039 1.00 89.75 101 CYS A C 1
ATOM 824 O O . CYS A 1 101 ? 18.176 -1.300 -4.176 1.00 89.75 101 CYS A O 1
ATOM 826 N N . ASN A 1 102 ? 19.857 -2.636 -4.778 1.00 85.75 102 ASN A N 1
ATOM 827 C CA . ASN A 1 102 ? 20.526 -2.586 -3.475 1.00 85.75 102 ASN A CA 1
ATOM 828 C C . ASN A 1 102 ? 20.897 -1.160 -3.019 1.00 85.75 102 ASN A C 1
ATOM 830 O O . ASN A 1 102 ? 20.906 -0.888 -1.820 1.00 85.75 102 ASN A O 1
ATOM 834 N N . ALA A 1 103 ? 21.206 -0.250 -3.951 1.00 84.06 103 ALA A N 1
ATOM 835 C CA . ALA A 1 103 ? 21.510 1.135 -3.599 1.00 84.06 103 ALA A CA 1
ATOM 836 C C . ALA A 1 103 ? 20.298 1.803 -2.939 1.00 84.06 103 ALA A C 1
ATOM 838 O O . ALA A 1 103 ? 20.449 2.418 -1.887 1.00 84.06 103 ALA A O 1
ATOM 839 N N . THR A 1 104 ? 19.099 1.576 -3.476 1.00 79.06 104 THR A N 1
ATOM 840 C CA . THR A 1 104 ? 17.845 2.058 -2.906 1.00 79.06 104 THR A CA 1
ATOM 841 C C . THR A 1 104 ? 17.602 1.527 -1.496 1.00 79.06 104 THR A C 1
ATOM 843 O O . THR A 1 104 ? 17.334 2.300 -0.579 1.00 79.06 104 THR A O 1
ATOM 846 N N . TRP A 1 105 ? 17.747 0.215 -1.289 1.00 77.38 105 TRP A N 1
ATOM 847 C CA . TRP A 1 105 ? 17.528 -0.407 0.022 1.00 77.38 105 TRP A CA 1
ATOM 848 C C . TRP A 1 105 ? 18.481 0.111 1.090 1.00 77.38 105 TRP A C 1
ATOM 850 O O . TRP A 1 105 ? 18.100 0.254 2.249 1.00 77.38 105 TRP A O 1
ATOM 860 N N . ARG A 1 106 ? 19.709 0.451 0.697 1.00 70.31 106 ARG A N 1
ATOM 861 C CA . ARG A 1 106 ? 20.667 1.075 1.603 1.00 70.31 106 ARG A CA 1
ATOM 862 C C . ARG A 1 106 ? 20.223 2.468 2.056 1.00 70.31 106 ARG A C 1
ATOM 864 O O . ARG A 1 106 ? 20.501 2.824 3.192 1.00 70.31 106 ARG A O 1
ATOM 871 N N . TRP A 1 107 ? 19.530 3.227 1.208 1.00 61.03 107 TRP A N 1
ATOM 872 C CA . TRP A 1 107 ? 18.947 4.524 1.572 1.00 61.03 107 TRP A CA 1
ATOM 873 C C . TRP A 1 107 ? 17.617 4.400 2.319 1.00 61.03 107 TRP A C 1
ATOM 875 O O . TRP A 1 107 ? 17.295 5.264 3.117 1.00 61.03 107 TRP A O 1
ATOM 885 N N . ALA A 1 108 ? 16.848 3.339 2.072 1.00 60.84 108 ALA A N 1
ATOM 886 C CA . ALA A 1 108 ? 15.543 3.123 2.697 1.00 60.84 108 ALA A CA 1
ATOM 887 C C . ALA A 1 108 ? 15.622 2.600 4.147 1.00 60.84 108 ALA A C 1
ATOM 889 O O . ALA A 1 108 ? 14.631 2.659 4.870 1.00 60.84 108 ALA A O 1
ATOM 890 N N . ILE A 1 109 ? 16.767 2.035 4.551 1.00 56.34 109 ILE A N 1
ATOM 891 C CA . ILE A 1 109 ? 16.983 1.406 5.870 1.00 56.34 109 ILE A CA 1
ATOM 892 C C . ILE A 1 109 ? 17.843 2.290 6.805 1.00 56.34 109 ILE A C 1
ATOM 894 O O . ILE A 1 109 ? 17.961 1.986 7.993 1.00 56.34 109 ILE A O 1
ATOM 898 N N . CYS A 1 110 ? 18.435 3.376 6.298 1.00 46.25 110 CYS A N 1
ATOM 899 C CA . CYS A 1 110 ? 19.188 4.365 7.082 1.00 46.25 110 CYS A CA 1
ATOM 900 C C . CYS A 1 110 ? 18.328 5.588 7.404 1.00 46.25 110 CYS A C 1
ATOM 902 O O . CYS A 1 110 ? 18.500 6.118 8.524 1.00 46.25 110 CYS A O 1
#

Organism: Salmonella enterica I (NCBI:txid59201)

InterPro domains:
  IPR000310 Orn/Lys/Arg decarboxylase, major domain [PF01276] (50-104)
  IPR005308 Orn/Lys/Arg decarboxylase, N-terminal [PF03709] (2-44)
  IPR011006 CheY-like superfamily [SSF52172] (2-48)
  IPR011193 Ornithine/lysine/arginine decarboxylase [PTHR45229] (2-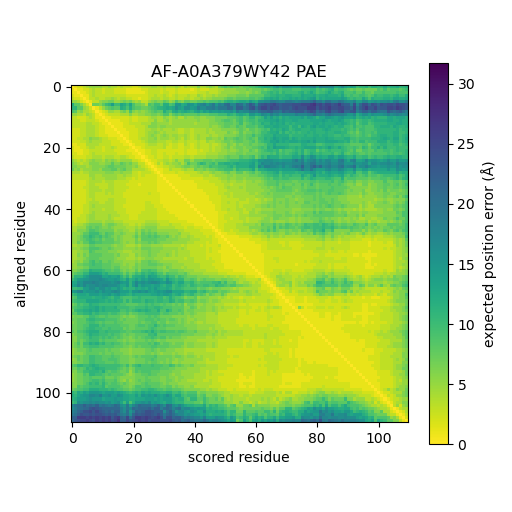104)
  IPR015421 Pyridoxal phosphate-dependent transferase, major domain [G3DSA:3.40.640.10] (50-106)
  IPR015424 Pyridoxal phosphate-dependent transferase [SSF53383] (50-104)
  IPR027464 Ornithine decarboxylase, N-terminal [G3DSA:3.40.50.220] (1-48)

Foldseek 3Di:
DEAEDEDPDDDDPVCVVPHPYYHYPDPVCVVVVVVVVVVVVVVVVCVVDDPVRNLLVVLLVVVDFDPDDPPCTLQV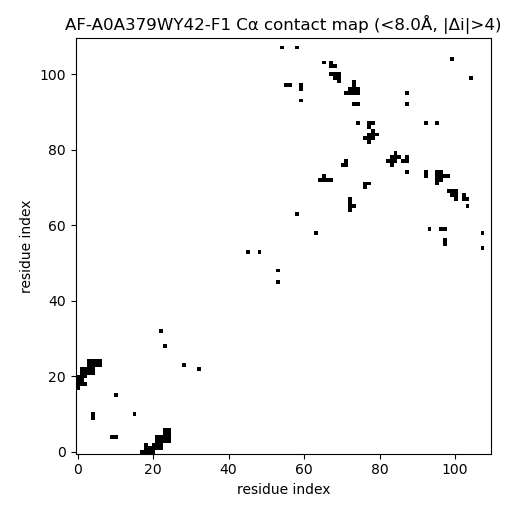VLCVDPVSVVVCVVVDSSVSSSPDDPVSVVVSVD

Sequence (110 aa):
MFVATHDEGRVPPEYLPRISGVFEYNESRTAFYGRQLETAASHYETQLRPPFFRALVDYVNQGNSAFDCPGHQGGEFFRRHPAGNQFVEYFGETLFRSDLCNATWRWAIC

Mean predicted aligned error: 6.57 Å

Radius of gyration: 22.25 Å; Cα contacts (8 Å, |Δi|>4): 84; chains: 1; bounding box: 50×27×57 Å

Nearest PDB structures (foldseek):
  1ord-assembly1_A  TM=8.725E-01  e=9.955E-08  Lactobacillus sp. 30A
  3n75-assembly1_A  TM=8.405E-01  e=1.297E-04  Escherichia coli K-12
  5fkz-assembly1_E  TM=8.207E-01  e=1.297E-04  Escherichia coli K-12
  2vyc-assembly1_A  TM=8.238E-01  e=5.374E-04  Escherichia coli BL21(DE3)
  7p9b-assembly1_A  TM=8.125E-01  e=5.374E-04  Providencia stuartii